Protein AF-M6JKV5-F1 (afdb_monomer_lite)

Sequence (169 aa):
MGEAFQEFGEERLRRNSRYLDRRSVISRVRIFDPKNRFVGQGFTTIEFEVWFEIMELNPGKRKVYLRPGVTDLRKSINTLSVIVEGNMKKDPYSESVFLFCNRKKDKLKMLYWDKSGFCLWQKRLEESKFPWPNTEEEVRKIPVERFHWLLNGIDFFKEHKKLKYKNVS

Secondary structure (DSSP, 8-state):
--HHHHHHHHHHHHHHGGG--SS------EEE-TT--EEEE---HHHHHHHHHHHSS-TTTPEEEE--S---TT--HHHHHHHHHHTT-S-TTSSEEEEEE-TTSSEEEEEEEETTEEEEEEEE-SS-------S-PPPEEE-HHHHHHHHTT--GGGPPP----S---

Structure (mmCIF, N/CA/C/O backbone):
data_AF-M6JKV5-F1
#
_entry.id   AF-M6JKV5-F1
#
loop_
_atom_site.group_PDB
_atom_site.id
_atom_site.type_symbol
_atom_site.label_atom_id
_atom_site.label_alt_id
_atom_site.label_comp_id
_atom_site.label_asym_id
_atom_site.label_entity_id
_atom_site.label_seq_id
_atom_site.pdbx_PDB_ins_code
_atom_site.Cartn_x
_atom_site.Cartn_y
_atom_site.Cartn_z
_atom_site.occupancy
_atom_site.B_iso_or_equiv
_atom_site.auth_seq_id
_atom_site.auth_comp_id
_atom_site.auth_asym_id
_atom_site.auth_atom_id
_atom_site.pdbx_PDB_model_num
ATOM 1 N N . MET A 1 1 ? 24.647 18.180 -16.858 1.00 33.44 1 MET A N 1
ATOM 2 C CA . MET A 1 1 ? 23.634 18.368 -15.787 1.00 33.44 1 MET A CA 1
ATOM 3 C C . MET A 1 1 ? 23.195 17.047 -15.124 1.00 33.44 1 MET A C 1
ATOM 5 O O . MET A 1 1 ? 22.387 17.099 -14.209 1.00 33.44 1 MET A O 1
ATOM 9 N N . GLY A 1 2 ? 23.723 15.882 -15.542 1.00 32.94 2 GLY A N 1
ATOM 10 C CA . GLY A 1 2 ? 23.484 14.584 -14.883 1.00 32.94 2 GLY A CA 1
ATOM 11 C C . GLY A 1 2 ? 24.545 14.190 -13.844 1.00 32.94 2 GLY A C 1
ATOM 12 O O . GLY A 1 2 ? 24.217 13.518 -12.878 1.00 32.94 2 GLY A O 1
ATOM 13 N N . GLU A 1 3 ? 25.782 14.673 -13.982 1.00 27.48 3 GLU A N 1
ATOM 14 C CA . GLU A 1 3 ? 26.909 14.274 -13.115 1.00 27.48 3 GLU A CA 1
ATOM 15 C C . GLU A 1 3 ? 26.889 14.973 -11.743 1.00 27.48 3 GLU A C 1
ATOM 17 O O . GLU A 1 3 ? 27.085 14.330 -10.716 1.00 27.48 3 GLU A O 1
ATOM 22 N N . ALA A 1 4 ? 26.483 16.249 -11.690 1.00 31.97 4 ALA A N 1
ATOM 23 C CA . ALA A 1 4 ? 26.369 17.013 -10.440 1.00 31.97 4 ALA A CA 1
ATOM 24 C C . ALA A 1 4 ? 25.282 16.488 -9.474 1.00 31.97 4 ALA A C 1
ATOM 26 O O . ALA A 1 4 ? 25.316 16.781 -8.282 1.00 31.97 4 ALA A O 1
ATOM 27 N N . PHE A 1 5 ? 24.309 15.712 -9.967 1.00 28.66 5 PHE A N 1
ATOM 28 C CA . PHE A 1 5 ? 23.277 15.078 -9.132 1.00 28.66 5 PHE A CA 1
ATOM 29 C C . PHE A 1 5 ? 23.746 13.746 -8.531 1.00 28.66 5 PHE A C 1
ATOM 31 O O . PHE A 1 5 ? 23.274 13.361 -7.463 1.00 28.66 5 PHE A O 1
ATOM 38 N N . GLN A 1 6 ? 24.682 13.065 -9.195 1.00 34.31 6 GLN A N 1
ATOM 39 C CA . GLN A 1 6 ? 25.267 11.808 -8.731 1.00 34.31 6 GLN A CA 1
ATOM 40 C C . GLN A 1 6 ? 26.339 12.067 -7.662 1.00 34.31 6 GLN A C 1
ATOM 42 O O . GLN A 1 6 ? 26.339 11.409 -6.622 1.00 34.31 6 GLN A O 1
ATOM 47 N N . GLU A 1 7 ? 27.159 13.109 -7.842 1.00 31.86 7 GLU A N 1
ATOM 48 C CA . GLU A 1 7 ? 28.126 13.555 -6.828 1.00 31.86 7 GLU A CA 1
ATOM 49 C C . GLU A 1 7 ? 27.449 14.035 -5.538 1.00 31.86 7 GLU A C 1
ATOM 51 O O . GLU A 1 7 ? 27.912 13.712 -4.446 1.00 31.86 7 GLU A O 1
ATOM 56 N N . PHE A 1 8 ? 26.300 14.716 -5.625 1.00 34.38 8 PHE A N 1
ATOM 57 C CA . PHE A 1 8 ? 25.592 15.195 -4.431 1.00 34.38 8 PHE A CA 1
ATOM 58 C C . PHE A 1 8 ? 25.025 14.054 -3.567 1.00 34.38 8 PHE A C 1
ATOM 60 O O . PHE A 1 8 ? 24.902 14.200 -2.349 1.00 34.38 8 PHE A O 1
ATOM 67 N N . GLY A 1 9 ? 24.684 12.917 -4.185 1.00 34.16 9 GLY A N 1
ATOM 68 C CA . GLY A 1 9 ? 24.244 11.704 -3.490 1.00 34.16 9 GLY A CA 1
ATOM 69 C C . GLY A 1 9 ? 25.402 10.978 -2.801 1.00 34.16 9 GLY A C 1
ATOM 70 O O . GLY A 1 9 ? 25.321 10.666 -1.612 1.00 34.16 9 GLY A O 1
ATOM 71 N N . GLU A 1 10 ? 26.519 10.785 -3.505 1.00 36.75 10 GLU A N 1
ATOM 72 C CA . GLU A 1 10 ? 27.689 10.080 -2.963 1.00 36.75 10 GLU A CA 1
ATOM 73 C C . GLU A 1 10 ? 28.463 10.887 -1.911 1.00 36.75 10 GLU A C 1
ATOM 75 O O . GLU A 1 10 ? 28.933 10.337 -0.910 1.00 36.75 10 GLU A O 1
ATOM 80 N N . GLU A 1 11 ? 28.559 12.207 -2.072 1.00 37.50 11 GLU A N 1
ATOM 81 C CA . GLU A 1 11 ? 29.234 13.080 -1.109 1.00 37.50 11 GLU A CA 1
ATOM 82 C C . GLU A 1 11 ? 28.446 13.186 0.213 1.00 37.50 11 GLU A C 1
ATOM 84 O O . GLU A 1 11 ? 29.027 13.302 1.300 1.00 37.50 11 GLU A O 1
ATOM 89 N N . ARG A 1 12 ? 27.114 13.042 0.150 1.00 40.06 12 ARG A N 1
ATOM 90 C CA . ARG A 1 12 ? 26.226 12.995 1.321 1.00 40.06 12 ARG A CA 1
ATOM 91 C C . ARG A 1 12 ? 26.298 11.648 2.046 1.00 40.06 12 ARG A C 1
ATOM 93 O O . ARG A 1 12 ? 26.301 11.637 3.279 1.00 40.06 12 ARG A O 1
ATOM 100 N N . LEU A 1 13 ? 26.470 10.544 1.314 1.00 41.66 13 LEU A N 1
ATOM 101 C CA . LEU A 1 13 ? 26.754 9.218 1.880 1.00 41.66 13 LEU A CA 1
ATOM 102 C C . LEU A 1 13 ? 28.141 9.171 2.550 1.00 41.66 13 LEU A C 1
ATOM 104 O O . LEU A 1 13 ? 28.263 8.695 3.680 1.00 41.66 13 LEU A O 1
ATOM 108 N N . ARG A 1 14 ? 29.179 9.766 1.940 1.00 42.72 14 ARG A N 1
ATOM 109 C CA . ARG A 1 14 ? 30.520 9.881 2.556 1.00 42.72 14 ARG A CA 1
ATOM 110 C C . ARG A 1 14 ? 30.549 10.782 3.793 1.00 42.72 14 ARG A C 1
ATOM 112 O O . ARG A 1 14 ? 31.261 10.472 4.749 1.00 42.72 14 ARG A O 1
ATOM 119 N N . ARG A 1 15 ? 29.784 11.883 3.820 1.00 41.66 15 ARG A N 1
ATOM 120 C CA . ARG A 1 15 ? 29.667 12.734 5.024 1.00 41.66 15 ARG A CA 1
ATOM 121 C C . ARG A 1 15 ? 28.910 12.045 6.159 1.00 41.66 15 ARG A C 1
ATOM 123 O O . ARG A 1 15 ? 29.329 12.177 7.306 1.00 41.66 15 ARG A O 1
ATOM 130 N N . ASN A 1 16 ? 27.869 11.271 5.855 1.00 38.78 16 ASN A N 1
ATOM 131 C CA . ASN A 1 16 ? 27.086 10.556 6.868 1.00 38.78 16 ASN A CA 1
ATOM 132 C C . ASN A 1 16 ? 27.730 9.248 7.351 1.00 38.78 16 ASN A C 1
ATOM 134 O O . ASN A 1 16 ? 27.464 8.835 8.477 1.00 38.78 16 ASN A O 1
ATOM 138 N N . SER A 1 17 ? 28.647 8.645 6.588 1.00 38.78 17 SER A N 1
ATOM 139 C CA . SER A 1 17 ? 29.419 7.479 7.049 1.00 38.78 17 SER A CA 1
ATOM 140 C C . SER A 1 17 ? 30.274 7.769 8.293 1.00 38.78 17 SER A C 1
ATOM 142 O O . SER A 1 17 ? 30.611 6.836 9.017 1.00 38.78 17 SER A O 1
ATOM 144 N N . ARG A 1 18 ? 30.610 9.039 8.571 1.00 36.84 18 ARG A N 1
ATOM 145 C CA . ARG A 1 18 ? 31.324 9.456 9.794 1.00 36.84 18 ARG A CA 1
ATOM 146 C C . ARG A 1 18 ? 30.426 9.635 11.026 1.00 36.84 18 ARG A C 1
ATOM 148 O O . ARG A 1 18 ? 30.954 9.861 12.107 1.00 36.84 18 ARG A O 1
ATOM 155 N N . TYR A 1 19 ? 29.105 9.506 10.885 1.00 38.97 19 TYR A N 1
ATOM 156 C CA . TYR A 1 19 ? 28.140 9.566 11.995 1.00 38.97 19 TYR A CA 1
ATOM 157 C C . TYR A 1 19 ? 27.660 8.186 12.465 1.00 38.97 19 TYR A C 1
ATOM 159 O O . TYR A 1 19 ? 26.852 8.091 13.385 1.00 38.97 19 TYR A O 1
ATOM 167 N N . LEU A 1 20 ? 28.175 7.112 11.865 1.00 41.69 20 LEU A N 1
ATOM 168 C CA . LEU A 1 20 ? 27.944 5.737 12.298 1.00 41.69 20 LEU A CA 1
ATOM 169 C C . LEU A 1 20 ? 29.051 5.305 13.272 1.00 41.69 20 LEU A C 1
ATOM 171 O O . LEU A 1 20 ? 29.772 4.343 13.015 1.00 41.69 20 LEU A O 1
ATOM 175 N N . ASP A 1 21 ? 29.210 6.030 14.383 1.00 36.81 21 ASP A N 1
ATOM 176 C CA . ASP A 1 21 ? 30.009 5.526 15.502 1.00 36.81 21 ASP A CA 1
ATOM 177 C C . ASP A 1 21 ? 29.174 4.534 16.327 1.00 36.81 21 ASP A C 1
ATOM 179 O O . ASP A 1 21 ? 28.035 4.791 16.729 1.00 36.81 21 ASP A O 1
ATOM 183 N N . ARG A 1 22 ? 29.753 3.354 16.549 1.00 41.75 22 ARG A N 1
ATOM 184 C CA . ARG A 1 22 ? 29.168 2.217 17.257 1.00 41.75 22 ARG A CA 1
ATOM 185 C C . ARG A 1 22 ? 29.310 2.414 18.765 1.00 41.75 22 ARG A C 1
ATOM 187 O O . ARG A 1 22 ? 30.001 1.631 19.403 1.00 41.75 22 ARG A O 1
ATOM 194 N N . ARG A 1 23 ? 28.671 3.428 19.348 1.00 33.91 23 ARG A N 1
ATOM 195 C CA . ARG A 1 23 ? 28.375 3.531 20.794 1.00 33.91 23 ARG A CA 1
ATOM 196 C C . ARG A 1 23 ? 27.608 4.826 21.050 1.00 33.91 23 ARG A C 1
ATOM 198 O O . ARG A 1 23 ? 28.118 5.900 20.787 1.00 33.91 23 ARG A O 1
ATOM 205 N N . SER A 1 24 ? 26.405 4.690 21.612 1.00 33.06 24 SER A N 1
ATOM 206 C CA . SER A 1 24 ? 25.661 5.717 22.362 1.00 33.06 24 SER A CA 1
ATOM 207 C C . SER A 1 24 ? 25.504 7.111 21.731 1.00 33.06 24 SER A C 1
ATOM 209 O O . SER A 1 24 ? 26.424 7.913 21.722 1.00 33.06 24 SER A O 1
ATOM 211 N N . VAL A 1 25 ? 24.273 7.441 21.341 1.00 30.94 25 VAL A N 1
ATOM 212 C CA . VAL A 1 25 ? 23.444 8.548 21.866 1.00 30.94 25 VAL A CA 1
ATOM 213 C C . VAL A 1 25 ? 22.392 8.841 20.798 1.00 30.94 25 VAL A C 1
ATOM 215 O O . VAL A 1 25 ? 22.708 9.178 19.660 1.00 30.94 25 VAL A O 1
ATOM 218 N N . ILE A 1 26 ? 21.122 8.697 21.182 1.00 38.50 26 ILE A N 1
ATOM 219 C CA . ILE A 1 26 ? 19.952 9.094 20.396 1.00 38.50 26 ILE A CA 1
ATOM 220 C C . ILE A 1 26 ? 20.041 10.610 20.200 1.00 38.50 26 ILE A C 1
ATOM 222 O O . ILE A 1 26 ? 19.563 11.397 21.016 1.00 38.50 26 ILE A O 1
ATOM 226 N N . SER A 1 27 ? 20.727 11.034 19.145 1.00 34.91 27 SER A N 1
ATOM 227 C CA . SER A 1 27 ? 20.740 12.424 18.733 1.00 34.91 27 SER A CA 1
ATOM 228 C C . SER A 1 27 ? 19.479 12.673 17.916 1.00 34.91 27 SER A C 1
ATOM 230 O O . SER A 1 27 ? 19.098 11.930 17.014 1.00 34.91 27 SER A O 1
ATOM 232 N N . ARG A 1 28 ? 18.765 13.713 18.329 1.00 41.59 28 ARG A N 1
ATOM 233 C CA . ARG A 1 28 ? 17.460 14.135 17.835 1.00 41.59 28 ARG A CA 1
ATOM 234 C C . ARG A 1 28 ? 17.617 14.722 16.428 1.00 41.59 28 ARG A C 1
ATOM 236 O O . ARG A 1 28 ? 17.588 15.939 16.256 1.00 41.59 28 ARG A O 1
ATOM 243 N N . VAL A 1 29 ? 17.851 13.870 15.429 1.00 44.59 29 VAL A N 1
ATOM 244 C CA . VAL A 1 29 ? 18.012 14.300 14.035 1.00 44.59 29 VAL A CA 1
ATOM 245 C C . VAL A 1 29 ? 16.686 14.887 13.562 1.00 44.59 29 VAL A C 1
ATOM 247 O O . VAL A 1 29 ? 15.658 14.209 13.526 1.00 44.59 29 VAL A O 1
ATOM 250 N N . ARG A 1 30 ? 16.703 16.184 13.246 1.00 44.72 30 ARG A N 1
ATOM 251 C CA . ARG A 1 30 ? 15.607 16.849 12.543 1.00 44.72 30 ARG A CA 1
ATOM 252 C C . ARG A 1 30 ? 15.750 16.511 11.073 1.00 44.72 30 ARG A C 1
ATOM 254 O O . ARG A 1 30 ? 16.756 16.863 10.462 1.00 44.72 30 ARG A O 1
ATOM 261 N N . ILE A 1 31 ? 14.760 15.829 10.524 1.00 48.75 31 ILE A N 1
ATOM 262 C CA . ILE A 1 31 ? 14.756 15.489 9.109 1.00 48.75 31 ILE A CA 1
ATOM 263 C C . ILE A 1 31 ? 14.052 16.615 8.362 1.00 48.75 31 ILE A C 1
ATOM 265 O O . ILE A 1 31 ? 13.000 17.100 8.791 1.00 48.75 31 ILE A O 1
ATOM 269 N N . PHE A 1 32 ? 14.655 17.030 7.255 1.00 48.84 32 PHE A N 1
ATOM 270 C CA . PHE A 1 32 ? 14.131 18.039 6.348 1.00 48.84 32 PHE A CA 1
ATOM 271 C C . PHE A 1 32 ? 14.024 17.445 4.941 1.00 48.84 32 PHE A C 1
ATOM 273 O O . PHE A 1 32 ? 14.894 16.675 4.532 1.00 48.84 32 PHE A O 1
ATOM 280 N N . ASP A 1 33 ? 12.959 17.781 4.213 1.00 49.09 33 ASP A N 1
ATOM 281 C CA . ASP A 1 33 ? 12.797 17.386 2.811 1.00 49.09 33 ASP A CA 1
ATOM 282 C C . ASP A 1 33 ? 13.791 18.145 1.892 1.00 49.09 33 ASP A C 1
ATOM 284 O O . ASP A 1 33 ? 14.452 19.091 2.334 1.00 49.09 33 ASP A O 1
ATOM 288 N N . PRO A 1 34 ? 13.906 17.794 0.595 1.00 40.16 34 PRO A N 1
ATOM 289 C CA . PRO A 1 34 ? 14.786 18.499 -0.349 1.00 40.16 34 PRO A CA 1
ATOM 290 C C . PRO A 1 34 ? 14.449 19.986 -0.564 1.00 40.16 34 PRO A C 1
ATOM 292 O O . PRO A 1 34 ? 15.248 20.721 -1.137 1.00 40.16 34 PRO A O 1
ATOM 295 N N . LYS A 1 35 ? 13.270 20.438 -0.113 1.00 49.75 35 LYS A N 1
ATOM 296 C CA . LYS A 1 35 ? 12.830 21.843 -0.096 1.00 49.75 35 LYS A CA 1
ATOM 297 C C . LYS A 1 35 ? 13.014 22.485 1.289 1.00 49.75 35 LYS A C 1
ATOM 299 O O . LYS A 1 35 ? 12.476 23.560 1.542 1.00 49.75 35 LYS A O 1
ATOM 304 N N . ASN A 1 36 ? 13.772 21.836 2.171 1.00 43.53 36 ASN A N 1
ATOM 305 C CA . ASN A 1 36 ? 14.089 22.251 3.531 1.00 43.53 36 ASN A CA 1
ATOM 306 C C . ASN A 1 36 ? 12.872 22.393 4.470 1.00 43.53 36 ASN A C 1
ATOM 308 O O . ASN A 1 36 ? 12.888 23.193 5.406 1.00 43.53 36 ASN A O 1
ATOM 312 N N . ARG A 1 37 ? 11.800 21.620 4.248 1.00 45.53 37 ARG A N 1
ATOM 313 C CA . ARG A 1 37 ? 10.647 21.557 5.163 1.00 45.53 37 ARG A CA 1
ATOM 314 C C . ARG A 1 37 ? 10.853 20.469 6.203 1.00 45.53 37 ARG A C 1
ATOM 316 O O . ARG A 1 37 ? 11.232 19.354 5.861 1.00 45.53 37 ARG A O 1
ATOM 323 N N . PHE A 1 38 ? 10.575 20.783 7.465 1.00 45.62 38 PHE A N 1
ATOM 324 C CA . PHE A 1 38 ? 10.673 19.825 8.565 1.00 45.62 38 PHE A CA 1
ATOM 325 C C . PHE A 1 38 ? 9.701 18.653 8.354 1.00 45.62 38 PHE A C 1
ATOM 327 O O . PHE A 1 38 ? 8.498 18.867 8.212 1.00 45.62 38 PHE A O 1
ATOM 334 N N . VAL A 1 39 ? 10.223 17.425 8.338 1.00 51.19 39 VAL A N 1
ATOM 335 C CA . VAL A 1 39 ? 9.451 16.188 8.112 1.00 51.19 39 VAL A CA 1
ATOM 336 C C . VAL A 1 39 ? 9.388 15.272 9.341 1.00 51.19 39 VAL A C 1
ATOM 338 O O . VAL A 1 39 ? 8.562 14.365 9.363 1.00 51.19 39 VAL A O 1
ATOM 341 N N . GLY A 1 40 ? 10.165 15.534 10.400 1.00 48.66 40 GLY A N 1
ATOM 342 C CA . GLY A 1 40 ? 10.008 14.859 11.696 1.00 48.66 40 GLY A CA 1
ATOM 343 C C . GLY A 1 40 ? 11.284 14.770 12.543 1.00 48.66 40 GLY A C 1
ATOM 344 O O . GLY A 1 40 ? 12.355 15.232 12.145 1.00 48.66 40 GLY A O 1
ATOM 345 N N . GLN A 1 41 ? 11.156 14.171 13.732 1.00 43.03 41 GLN A N 1
ATOM 346 C CA . GLN A 1 41 ? 12.253 13.804 14.642 1.00 43.03 41 GLN A CA 1
ATOM 347 C C . GLN A 1 41 ? 12.066 12.356 15.119 1.00 43.03 41 GLN A C 1
ATOM 349 O O . GLN A 1 41 ? 10.940 11.970 15.419 1.00 43.03 41 GLN A O 1
ATOM 354 N N . GLY A 1 42 ? 13.166 11.605 15.266 1.00 46.19 42 GLY A N 1
ATOM 355 C CA . GLY A 1 42 ? 13.188 10.333 16.011 1.00 46.19 42 GLY A CA 1
ATOM 356 C C . GLY A 1 42 ? 13.238 9.032 15.198 1.00 46.19 42 GLY A C 1
ATOM 357 O O . GLY A 1 42 ? 13.003 7.978 15.775 1.00 46.19 42 GLY A O 1
ATOM 358 N N . PHE A 1 43 ? 13.548 9.073 13.902 1.00 50.06 43 PHE A N 1
ATOM 359 C CA . PHE A 1 43 ? 13.641 7.860 13.082 1.00 50.06 43 PHE A CA 1
ATOM 360 C C . PHE A 1 43 ? 14.910 7.063 13.399 1.00 50.06 43 PHE A C 1
ATOM 362 O O . PHE A 1 43 ? 16.006 7.624 13.475 1.00 50.06 43 PHE A O 1
ATOM 369 N N . THR A 1 44 ? 14.767 5.750 13.574 1.00 46.88 44 THR A N 1
ATOM 370 C CA . THR A 1 44 ? 15.921 4.837 13.663 1.00 46.88 44 THR A CA 1
ATOM 371 C C . THR A 1 44 ? 16.653 4.763 12.316 1.00 46.88 44 THR A C 1
ATOM 373 O O . THR A 1 44 ? 16.060 5.052 11.282 1.00 46.88 44 THR A O 1
ATOM 376 N N . THR A 1 45 ? 17.925 4.350 12.276 1.00 45.06 45 THR A N 1
ATOM 377 C CA . THR A 1 45 ? 18.699 4.265 11.015 1.00 45.06 45 THR A CA 1
ATOM 378 C C . THR A 1 45 ? 18.028 3.373 9.961 1.00 45.06 45 THR A C 1
ATOM 380 O O . THR A 1 45 ? 18.051 3.708 8.787 1.00 45.06 45 THR A O 1
ATOM 383 N N . ILE A 1 46 ? 17.360 2.284 10.361 1.00 49.19 46 ILE A N 1
ATOM 384 C CA . ILE A 1 46 ? 16.630 1.394 9.436 1.00 49.19 46 ILE A CA 1
ATOM 385 C C . ILE A 1 46 ? 15.353 2.064 8.927 1.00 49.19 46 ILE A C 1
ATOM 387 O O . ILE A 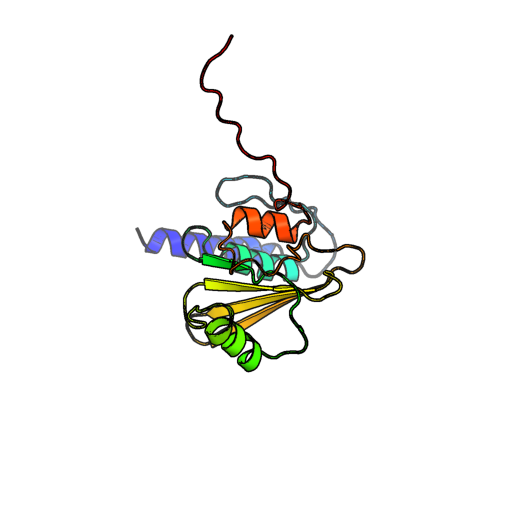1 46 ? 15.043 1.992 7.741 1.00 49.19 46 ILE A O 1
ATOM 391 N N . GLU A 1 47 ? 14.619 2.742 9.813 1.00 52.88 47 GLU A N 1
ATOM 392 C CA . GLU A 1 47 ? 13.485 3.550 9.381 1.00 52.88 47 GLU A CA 1
ATOM 393 C C . GLU A 1 47 ? 13.927 4.673 8.463 1.00 52.88 47 GLU A C 1
ATOM 395 O O . GLU A 1 47 ? 13.163 4.976 7.566 1.00 52.88 47 GLU A O 1
ATOM 400 N N . PHE A 1 48 ? 15.117 5.249 8.668 1.00 53.50 48 PHE A N 1
ATOM 401 C CA . PHE A 1 48 ? 15.696 6.306 7.850 1.00 53.50 48 PHE A CA 1
ATOM 402 C C . PHE A 1 48 ? 16.129 5.803 6.476 1.00 53.50 48 PHE A C 1
ATOM 404 O O . PHE A 1 48 ? 15.794 6.466 5.516 1.00 53.50 48 PHE A O 1
ATOM 411 N N . GLU A 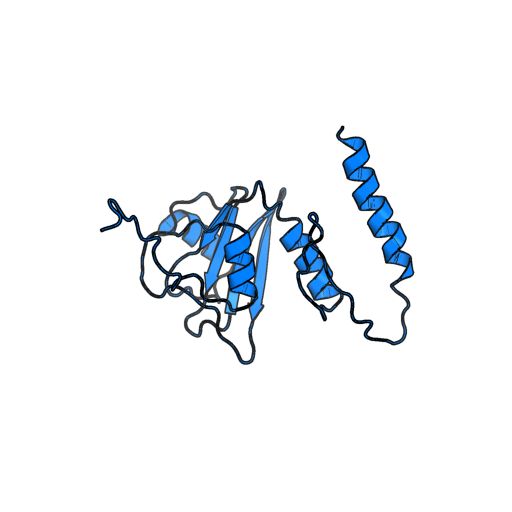1 49 ? 16.795 4.653 6.350 1.00 53.84 49 GLU A N 1
ATOM 412 C CA . GLU A 1 49 ? 17.143 4.053 5.046 1.00 53.84 49 GLU A CA 1
ATOM 413 C C . GLU A 1 49 ? 15.882 3.721 4.241 1.00 53.84 49 GLU A C 1
ATOM 415 O O . GLU A 1 49 ? 15.750 4.099 3.084 1.00 53.84 49 GLU A O 1
ATOM 420 N N . VAL A 1 50 ? 14.885 3.122 4.893 1.00 57.56 50 VAL A N 1
ATOM 421 C CA . VAL A 1 50 ? 13.582 2.836 4.282 1.00 57.56 50 VAL A CA 1
ATOM 422 C C . VAL A 1 50 ? 12.800 4.122 4.004 1.00 57.56 50 VAL A C 1
ATOM 424 O O . VAL A 1 50 ? 12.124 4.221 2.987 1.00 57.56 50 VAL A O 1
ATOM 427 N N . TRP A 1 51 ? 12.880 5.131 4.876 1.00 62.25 51 TRP A N 1
ATOM 428 C CA . TRP A 1 51 ? 12.298 6.454 4.635 1.00 62.25 51 TRP A CA 1
ATOM 429 C C . TRP A 1 51 ? 12.996 7.172 3.500 1.00 62.25 51 TRP A C 1
ATOM 431 O O . TRP A 1 51 ? 12.333 7.888 2.767 1.00 62.25 51 TRP A O 1
ATOM 441 N N . PHE A 1 52 ? 14.307 7.027 3.377 1.00 59.34 52 PHE A N 1
ATOM 442 C CA . PHE A 1 52 ? 15.116 7.645 2.349 1.00 59.34 52 PHE A CA 1
ATOM 443 C C . PHE A 1 52 ? 14.831 6.964 1.019 1.00 59.34 52 PHE A C 1
ATOM 445 O O . PHE A 1 52 ? 14.552 7.673 0.072 1.00 59.34 52 PHE A O 1
ATOM 452 N N . GLU A 1 53 ? 14.705 5.636 0.975 1.00 59.66 53 GLU A N 1
ATOM 453 C CA . GLU A 1 53 ? 14.228 4.887 -0.193 1.00 59.66 53 GLU A CA 1
ATOM 454 C C . GLU A 1 53 ? 12.777 5.267 -0.556 1.00 59.66 53 GLU A C 1
ATOM 456 O O . GLU A 1 53 ? 12.460 5.505 -1.719 1.00 59.66 53 GLU A O 1
ATOM 461 N N . ILE A 1 54 ? 11.890 5.427 0.438 1.00 62.16 54 ILE A N 1
ATOM 462 C CA . ILE A 1 54 ? 10.506 5.897 0.248 1.00 62.16 54 ILE A CA 1
ATOM 463 C C . ILE A 1 54 ? 10.448 7.383 -0.164 1.00 62.16 54 ILE A C 1
ATOM 465 O O . ILE A 1 54 ? 9.552 7.768 -0.909 1.00 62.16 54 ILE A O 1
ATOM 469 N N . MET A 1 55 ? 11.387 8.228 0.268 1.00 56.62 55 MET A N 1
ATOM 470 C CA . MET A 1 55 ? 11.542 9.621 -0.182 1.00 56.62 55 MET A CA 1
ATOM 471 C C . MET A 1 55 ? 12.201 9.691 -1.569 1.00 56.62 55 MET A C 1
ATOM 473 O O . MET A 1 55 ? 11.900 10.596 -2.347 1.00 56.62 55 MET A O 1
ATOM 477 N N . GLU A 1 56 ? 13.069 8.730 -1.889 1.00 58.00 56 GLU A N 1
ATOM 478 C CA . GLU A 1 56 ? 13.680 8.487 -3.197 1.00 58.00 56 GLU A CA 1
ATOM 479 C C . GLU A 1 56 ? 12.723 7.784 -4.166 1.00 58.00 56 GLU A C 1
ATOM 481 O O . GLU A 1 56 ? 13.007 7.737 -5.369 1.00 58.00 56 GLU A O 1
ATOM 486 N N . LEU A 1 57 ? 11.531 7.354 -3.714 1.00 58.38 57 LEU A N 1
ATOM 487 C CA . LEU A 1 57 ? 10.360 7.212 -4.582 1.00 58.38 57 LEU A CA 1
ATOM 488 C C . LEU A 1 57 ? 10.032 8.609 -5.111 1.00 58.38 57 LEU A C 1
ATOM 490 O O . LEU A 1 57 ? 9.175 9.314 -4.590 1.00 58.38 57 LEU A O 1
ATOM 494 N N . ASN A 1 58 ? 10.778 9.006 -6.138 1.00 55.75 58 ASN A N 1
ATOM 495 C CA . ASN A 1 58 ? 10.852 10.336 -6.708 1.00 55.75 58 ASN A CA 1
ATOM 496 C C . ASN A 1 58 ? 9.456 10.992 -6.724 1.00 55.75 58 ASN A C 1
ATOM 498 O O . ASN A 1 58 ? 8.625 10.601 -7.558 1.00 55.75 58 ASN A O 1
ATOM 502 N N . PRO A 1 59 ? 9.172 11.950 -5.813 1.00 50.88 59 PRO A N 1
ATOM 503 C CA . PRO A 1 59 ? 7.813 12.429 -5.555 1.00 50.88 59 PRO A CA 1
ATOM 504 C C . PRO A 1 59 ? 7.133 13.041 -6.784 1.00 50.88 59 PRO A C 1
ATOM 506 O O . PRO A 1 59 ? 5.911 13.158 -6.834 1.00 50.88 59 PRO A O 1
ATOM 509 N N . GLY A 1 60 ? 7.927 13.426 -7.790 1.00 53.81 60 GLY A N 1
ATOM 510 C CA . GLY A 1 60 ? 7.449 13.958 -9.062 1.00 53.81 60 GLY A CA 1
ATOM 511 C C . GLY A 1 60 ? 7.163 12.917 -10.150 1.00 53.81 60 GLY A C 1
ATOM 512 O O . GLY A 1 60 ? 6.556 13.281 -11.154 1.00 53.81 60 GLY A O 1
ATOM 513 N N . LYS A 1 61 ? 7.582 11.650 -9.997 1.00 66.75 61 LYS A N 1
ATOM 514 C CA . LYS A 1 61 ? 7.472 10.628 -11.061 1.00 66.75 61 LYS A CA 1
ATOM 515 C C . LYS A 1 61 ? 6.547 9.463 -10.723 1.00 66.75 61 LYS A C 1
ATOM 517 O O . LYS A 1 61 ? 5.728 9.090 -11.565 1.00 66.75 61 LYS A O 1
ATOM 522 N N . ARG A 1 62 ? 6.640 8.889 -9.518 1.00 78.19 62 ARG A N 1
ATOM 523 C CA . ARG A 1 62 ? 5.894 7.661 -9.201 1.00 78.19 62 ARG A CA 1
ATOM 524 C C . ARG A 1 62 ? 4.447 7.965 -8.824 1.00 78.19 62 ARG A C 1
ATOM 526 O O . ARG A 1 62 ? 4.156 8.837 -8.008 1.00 78.19 62 ARG A O 1
ATOM 533 N N . LYS A 1 63 ? 3.509 7.234 -9.428 1.00 89.81 63 LYS A N 1
ATOM 534 C CA . LYS A 1 63 ? 2.075 7.370 -9.130 1.00 89.81 63 LYS A CA 1
ATOM 535 C C . LYS A 1 63 ? 1.733 6.480 -7.941 1.00 89.81 63 LYS A C 1
ATOM 537 O O . LYS A 1 63 ? 2.032 5.293 -7.964 1.00 89.81 63 LYS A O 1
ATOM 542 N N . VAL A 1 64 ? 1.069 7.031 -6.930 1.00 92.12 64 VAL A N 1
ATOM 543 C CA . VAL A 1 64 ? 0.605 6.247 -5.781 1.00 92.12 64 VAL A CA 1
ATOM 544 C C . VAL A 1 64 ? -0.872 5.930 -5.960 1.00 92.12 64 VAL A C 1
ATOM 546 O O . VAL A 1 64 ? -1.701 6.830 -6.108 1.00 92.12 64 VAL A O 1
ATOM 549 N N . TYR A 1 65 ? -1.200 4.645 -5.953 1.00 94.69 65 TYR A N 1
ATOM 550 C CA . TYR A 1 65 ? -2.556 4.133 -6.060 1.00 94.69 65 TYR A CA 1
ATOM 551 C C . TYR A 1 65 ? -2.942 3.428 -4.774 1.00 94.69 65 TYR A C 1
ATOM 553 O O . TYR A 1 65 ? -2.256 2.530 -4.297 1.00 94.69 65 TYR A O 1
ATOM 561 N N . LEU A 1 66 ? -4.083 3.818 -4.234 1.00 94.38 66 LEU A N 1
ATOM 562 C CA . LEU A 1 66 ? -4.664 3.219 -3.052 1.00 94.38 66 LEU A CA 1
ATOM 563 C C . LEU A 1 66 ? -5.841 2.342 -3.464 1.00 94.38 66 LEU A C 1
ATOM 565 O O . LEU A 1 66 ? -6.728 2.815 -4.178 1.00 94.38 66 LEU A O 1
ATOM 569 N N . ARG A 1 67 ? -5.859 1.085 -3.003 1.00 94.62 67 ARG A N 1
ATOM 570 C CA . ARG A 1 67 ? -7.025 0.198 -3.118 1.00 94.62 67 ARG A CA 1
ATOM 571 C C . ARG A 1 67 ? -7.976 0.443 -1.937 1.00 94.62 67 ARG A C 1
ATOM 573 O O . ARG A 1 67 ? -7.618 0.073 -0.816 1.00 94.62 67 ARG A O 1
ATOM 580 N N . PRO A 1 68 ? -9.165 1.038 -2.140 1.00 91.50 68 PRO A N 1
ATOM 581 C CA . PRO A 1 68 ? -10.122 1.241 -1.057 1.00 91.50 68 PRO A CA 1
ATOM 582 C C . PRO A 1 68 ? -10.635 -0.085 -0.488 1.00 91.50 68 PRO A C 1
ATOM 584 O O . PRO A 1 68 ? -10.499 -1.149 -1.097 1.00 91.50 68 PRO A O 1
ATOM 587 N N . GLY A 1 69 ? -11.203 -0.026 0.712 1.00 91.56 69 GLY A N 1
ATOM 588 C CA . GLY A 1 69 ? -11.716 -1.200 1.404 1.00 91.56 69 GLY A CA 1
ATOM 589 C C . GLY A 1 69 ? -10.617 -2.104 1.966 1.00 91.56 69 GLY A C 1
ATOM 590 O O . GLY A 1 69 ? -9.497 -1.681 2.261 1.00 91.56 69 GLY A O 1
ATOM 591 N N . VAL A 1 70 ? -10.970 -3.372 2.175 1.00 93.31 70 VAL A N 1
ATOM 592 C CA . VAL A 1 70 ? -10.146 -4.336 2.912 1.00 93.31 70 VAL A CA 1
ATOM 593 C C . VAL A 1 70 ? -9.366 -5.229 1.958 1.00 93.31 70 VAL A C 1
ATOM 595 O O . VAL A 1 70 ? -9.927 -5.807 1.028 1.00 93.31 70 VAL A O 1
ATOM 598 N N . THR A 1 71 ? -8.075 -5.408 2.231 1.00 95.12 71 THR A N 1
ATOM 599 C CA . THR A 1 71 ? -7.225 -6.398 1.561 1.00 95.12 71 THR A CA 1
ATOM 600 C C . THR A 1 71 ? -6.699 -7.404 2.581 1.00 95.12 71 THR A C 1
ATOM 602 O O . THR A 1 71 ? -6.214 -7.034 3.649 1.00 95.12 71 THR A O 1
ATOM 605 N N . ASP A 1 72 ? -6.773 -8.697 2.264 1.00 95.69 72 ASP A N 1
ATOM 606 C CA . ASP A 1 72 ? -6.084 -9.715 3.060 1.00 95.69 72 ASP A CA 1
ATOM 607 C C . ASP A 1 72 ? -4.574 -9.615 2.820 1.00 95.69 72 ASP A C 1
ATOM 609 O O . ASP A 1 72 ? -4.065 -10.041 1.783 1.00 95.69 72 ASP A O 1
ATOM 613 N N . LEU A 1 73 ? -3.865 -9.044 3.793 1.00 96.31 73 LEU A N 1
ATOM 614 C CA . LEU A 1 73 ? -2.425 -8.815 3.714 1.00 96.31 73 LEU A CA 1
ATOM 615 C C . LEU A 1 73 ? -1.586 -10.074 3.980 1.00 96.31 73 LEU A C 1
ATOM 617 O O . LEU A 1 73 ? -0.363 -9.974 3.987 1.00 96.31 73 LEU A O 1
ATOM 621 N N . ARG A 1 74 ? -2.185 -11.260 4.160 1.00 95.00 74 ARG A N 1
ATOM 622 C CA . ARG A 1 74 ? -1.438 -12.536 4.145 1.00 95.00 74 ARG A CA 1
ATOM 623 C C . ARG A 1 74 ? -0.973 -12.926 2.740 1.00 95.00 74 ARG A C 1
ATOM 625 O O . ARG A 1 74 ? -0.080 -13.751 2.598 1.00 95.00 74 ARG A O 1
ATOM 632 N N . LYS A 1 75 ? -1.565 -12.315 1.712 1.00 95.31 75 LYS A N 1
ATOM 633 C CA . LYS A 1 75 ? -1.209 -12.504 0.305 1.00 95.31 75 LYS A CA 1
ATOM 634 C C . LYS A 1 75 ? 0.246 -12.092 0.030 1.00 95.31 75 LYS A C 1
ATOM 636 O O . LYS A 1 75 ? 0.719 -11.071 0.548 1.00 95.31 75 LYS A O 1
ATOM 641 N N . SER A 1 76 ? 0.934 -12.90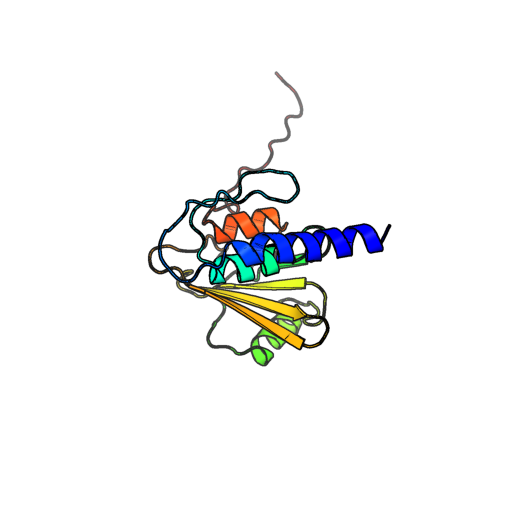5 -0.772 1.00 96.06 76 SER A N 1
ATOM 642 C CA . SER A 1 76 ? 2.299 -12.659 -1.251 1.00 96.06 76 SER A CA 1
ATOM 643 C C . SER A 1 76 ? 2.303 -11.718 -2.461 1.00 96.06 76 SER A C 1
ATOM 645 O O . SER A 1 76 ? 1.243 -11.319 -2.948 1.00 96.06 76 SER A O 1
ATOM 647 N N . ILE A 1 77 ? 3.500 -11.373 -2.947 1.00 96.44 77 ILE A N 1
ATOM 648 C CA . ILE A 1 77 ? 3.716 -10.501 -4.112 1.00 96.44 77 ILE A CA 1
ATOM 649 C C . ILE A 1 77 ? 2.853 -10.928 -5.304 1.00 96.44 77 ILE A C 1
ATOM 651 O O . ILE A 1 77 ? 2.071 -10.117 -5.784 1.00 96.44 77 ILE A O 1
ATOM 655 N N . ASN A 1 78 ? 2.915 -12.199 -5.712 1.00 97.19 78 ASN A N 1
ATOM 656 C CA . ASN A 1 78 ? 2.197 -12.693 -6.894 1.00 97.19 78 ASN A CA 1
ATOM 657 C C . ASN A 1 78 ? 0.677 -12.534 -6.772 1.00 97.19 78 ASN A C 1
ATOM 659 O O . ASN A 1 78 ? -0.010 -12.197 -7.727 1.00 97.19 78 ASN A O 1
ATOM 663 N N . THR A 1 79 ? 0.115 -12.765 -5.586 1.00 97.69 79 THR A N 1
ATOM 664 C CA . THR A 1 79 ? -1.332 -12.604 -5.405 1.00 97.69 79 THR A CA 1
ATOM 665 C C . THR A 1 79 ? -1.725 -11.128 -5.334 1.00 97.69 79 THR A C 1
ATOM 667 O O . THR A 1 79 ? -2.805 -10.754 -5.783 1.00 97.69 79 THR A O 1
ATOM 670 N N . LEU A 1 80 ? -0.871 -10.276 -4.759 1.00 97.62 80 LEU A N 1
ATOM 671 C CA . LEU A 1 80 ? -1.104 -8.834 -4.733 1.00 97.62 80 LEU A CA 1
ATOM 672 C C . LEU A 1 80 ? -0.980 -8.218 -6.135 1.00 97.62 80 LEU A C 1
ATOM 674 O O . LEU A 1 80 ? -1.805 -7.374 -6.468 1.00 97.62 80 LEU A O 1
ATOM 678 N N . SER A 1 81 ? -0.041 -8.662 -6.976 1.00 97.19 81 SER A N 1
ATOM 679 C CA . SER A 1 81 ? 0.070 -8.198 -8.367 1.00 97.19 81 SER A CA 1
ATOM 680 C C . SER A 1 81 ? -1.152 -8.595 -9.201 1.00 97.19 81 SER A C 1
ATOM 682 O O . SER A 1 81 ? -1.683 -7.757 -9.925 1.00 97.19 81 SER A O 1
ATOM 684 N N . VAL A 1 82 ? -1.698 -9.802 -9.002 1.00 97.62 82 VAL A N 1
ATOM 685 C CA . VAL A 1 82 ? -2.979 -10.213 -9.613 1.00 97.62 82 VAL A CA 1
ATOM 686 C C . VAL A 1 82 ? -4.136 -9.303 -9.179 1.00 97.62 82 VAL A C 1
ATOM 688 O O . VAL A 1 82 ? -5.012 -8.990 -9.982 1.00 97.62 82 VAL A O 1
ATOM 691 N N . ILE A 1 83 ? -4.152 -8.819 -7.931 1.00 96.31 83 ILE A N 1
ATOM 692 C CA . ILE A 1 83 ? -5.154 -7.833 -7.482 1.00 96.31 83 ILE A CA 1
ATOM 693 C C . ILE A 1 83 ? -4.962 -6.488 -8.197 1.00 96.31 83 ILE A C 1
ATOM 695 O O . ILE A 1 83 ? -5.953 -5.846 -8.556 1.00 96.31 83 ILE A O 1
ATOM 699 N N . VAL A 1 84 ? -3.716 -6.053 -8.407 1.00 96.88 84 VAL A N 1
ATOM 700 C CA . VAL A 1 84 ? -3.414 -4.816 -9.145 1.00 96.88 84 VAL A CA 1
ATOM 701 C C . VAL A 1 84 ? -3.945 -4.897 -10.580 1.00 96.88 84 VAL A C 1
ATOM 703 O O . VAL A 1 84 ? -4.666 -4.007 -11.035 1.00 96.88 84 VAL A O 1
ATOM 706 N N . GLU A 1 85 ? -3.671 -5.992 -11.275 1.00 96.50 85 GLU A N 1
ATOM 707 C CA . GLU A 1 85 ? -4.134 -6.183 -12.648 1.00 96.50 85 GLU A CA 1
ATOM 708 C C . GLU A 1 85 ? -5.656 -6.384 -12.716 1.00 96.50 85 GLU A C 1
ATOM 710 O O . GLU A 1 85 ? -6.373 -5.672 -13.423 1.00 96.50 85 GLU A O 1
ATOM 715 N N . GLY A 1 86 ? -6.179 -7.312 -11.917 1.00 93.94 86 GLY A N 1
ATOM 716 C CA . GLY A 1 86 ? -7.566 -7.754 -11.986 1.00 93.94 86 GLY A CA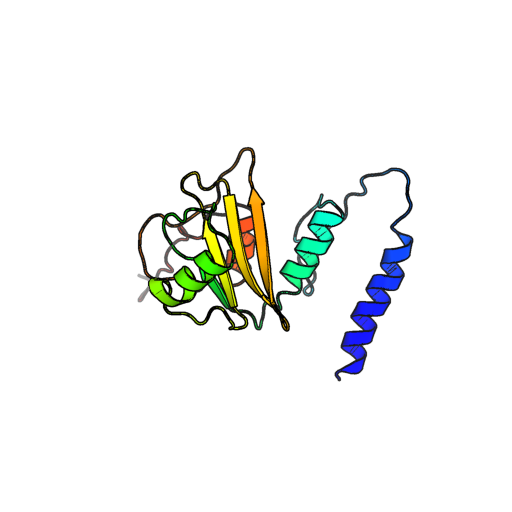 1
ATOM 717 C C . GLY A 1 86 ? -8.561 -6.765 -11.388 1.00 93.94 86 GLY A C 1
ATOM 718 O O . GLY A 1 86 ? -9.527 -6.390 -12.058 1.00 93.94 86 GLY A O 1
ATOM 719 N N . ASN A 1 87 ? -8.353 -6.345 -10.136 1.00 92.38 87 ASN A N 1
ATOM 720 C CA . ASN A 1 87 ? -9.281 -5.456 -9.432 1.00 92.38 87 ASN A CA 1
ATOM 721 C C . ASN A 1 87 ? -8.964 -3.986 -9.677 1.00 92.38 87 ASN A C 1
ATOM 723 O O . ASN A 1 87 ? -9.883 -3.190 -9.842 1.00 92.38 87 ASN A O 1
ATOM 727 N N . MET A 1 88 ? -7.680 -3.619 -9.667 1.00 93.88 88 MET A N 1
ATOM 728 C CA . MET A 1 88 ? -7.293 -2.216 -9.798 1.00 93.88 88 MET A CA 1
ATOM 729 C C . MET A 1 88 ? -7.214 -1.753 -11.257 1.00 93.88 88 MET A C 1
ATOM 731 O O . MET A 1 88 ? -7.187 -0.544 -11.495 1.00 93.88 88 MET A O 1
ATOM 735 N N . LYS A 1 89 ? -7.208 -2.692 -12.219 1.00 94.81 89 LYS A N 1
ATOM 736 C CA . LYS A 1 89 ? -7.059 -2.421 -13.658 1.00 94.81 89 LYS A CA 1
ATOM 737 C C . LYS A 1 89 ? -5.828 -1.550 -13.932 1.00 94.81 89 LYS A C 1
ATOM 739 O O . LYS A 1 89 ? -5.896 -0.543 -14.644 1.00 94.81 89 LYS A O 1
ATOM 744 N N . LYS A 1 90 ? -4.711 -1.886 -13.278 1.00 95.81 90 LYS A N 1
ATOM 745 C CA . LYS A 1 90 ? -3.408 -1.229 -13.438 1.00 95.81 90 LYS A CA 1
ATOM 746 C C . LYS A 1 90 ? -2.341 -2.254 -13.775 1.00 95.81 90 LYS A C 1
ATOM 748 O O . LYS A 1 90 ? -2.477 -3.425 -13.457 1.00 95.81 90 LYS A O 1
ATOM 753 N N . ASP A 1 91 ? -1.273 -1.769 -14.385 1.00 95.56 91 ASP A N 1
ATOM 754 C CA . ASP A 1 91 ? -0.089 -2.567 -14.651 1.00 95.56 91 ASP A CA 1
ATOM 755 C C . ASP A 1 91 ? 0.780 -2.670 -13.378 1.00 95.56 91 ASP A C 1
ATOM 757 O O . ASP A 1 91 ? 1.274 -1.633 -12.906 1.00 95.56 91 ASP A O 1
ATOM 761 N N . PRO A 1 92 ? 0.971 -3.874 -12.802 1.00 95.38 92 PRO A N 1
ATOM 762 C CA . PRO A 1 92 ? 1.826 -4.065 -11.634 1.00 95.38 92 PRO A CA 1
ATOM 763 C C . PRO A 1 92 ? 3.313 -3.794 -11.911 1.00 95.38 92 PRO A C 1
ATOM 765 O O . PRO A 1 92 ? 4.034 -3.509 -10.957 1.00 95.38 92 PRO A O 1
ATOM 768 N N . TYR A 1 93 ? 3.762 -3.833 -13.170 1.00 93.62 93 TYR A N 1
ATOM 769 C CA . TYR A 1 93 ? 5.146 -3.553 -13.579 1.00 93.62 93 TYR A CA 1
ATOM 770 C C . TYR A 1 93 ? 5.423 -2.063 -13.815 1.00 93.62 93 TYR A C 1
ATOM 772 O O . TYR A 1 93 ? 6.564 -1.661 -14.044 1.00 93.62 93 TYR A O 1
ATOM 780 N N . SER A 1 94 ? 4.387 -1.224 -13.758 1.00 91.12 94 SER A N 1
ATOM 781 C CA . SER A 1 94 ? 4.546 0.218 -13.926 1.00 91.12 94 SER A CA 1
ATOM 782 C C . SER A 1 94 ? 5.368 0.843 -12.792 1.00 91.12 94 SER A C 1
ATOM 784 O O . SER A 1 94 ? 5.436 0.311 -11.684 1.00 91.12 94 SER A O 1
ATOM 786 N N . GLU A 1 95 ? 5.915 2.042 -13.030 1.00 86.94 95 GLU A N 1
ATOM 787 C CA . GLU A 1 95 ? 6.580 2.879 -12.011 1.00 86.94 95 GLU A CA 1
ATOM 788 C C . GLU A 1 95 ? 5.578 3.482 -11.000 1.00 86.94 95 GLU A C 1
ATOM 790 O O . GLU A 1 95 ? 5.555 4.684 -10.712 1.00 86.94 95 GLU A O 1
ATOM 795 N N . SER A 1 96 ? 4.683 2.648 -10.485 1.00 91.69 96 SER A N 1
ATOM 796 C CA . SER A 1 96 ? 3.623 3.014 -9.565 1.00 91.69 96 SER A CA 1
ATOM 797 C C . SER A 1 96 ? 3.759 2.240 -8.263 1.00 91.69 96 SER A C 1
ATOM 799 O O . SER A 1 96 ? 4.320 1.149 -8.202 1.00 91.69 96 SER A O 1
ATOM 801 N N . VAL A 1 97 ? 3.205 2.819 -7.207 1.00 92.62 97 VAL A N 1
ATOM 802 C CA . VAL A 1 97 ? 3.141 2.209 -5.884 1.00 92.62 97 VAL A CA 1
ATOM 803 C C . VAL A 1 97 ? 1.692 1.869 -5.587 1.00 92.62 97 VAL A C 1
ATOM 805 O O . VAL A 1 97 ? 0.820 2.735 -5.673 1.00 92.62 97 VAL A O 1
ATOM 808 N N . PHE A 1 98 ? 1.438 0.623 -5.207 1.00 95.69 98 PHE A N 1
ATOM 809 C CA . PHE A 1 98 ? 0.108 0.118 -4.896 1.00 95.69 98 PHE A CA 1
ATOM 810 C C . PHE A 1 98 ? -0.018 -0.135 -3.398 1.00 95.69 98 PHE A C 1
ATOM 812 O O . PHE A 1 98 ? 0.714 -0.940 -2.820 1.00 95.69 98 PHE A O 1
ATOM 819 N N . LEU A 1 99 ? -0.947 0.577 -2.764 1.00 96.19 99 LEU A N 1
ATOM 820 C CA . LEU A 1 99 ? -1.172 0.533 -1.328 1.00 96.19 99 LEU A CA 1
ATOM 821 C C . LEU A 1 99 ? -2.353 -0.373 -0.987 1.00 96.19 99 LEU A C 1
ATOM 823 O O . LEU A 1 99 ? -3.448 -0.236 -1.544 1.00 96.19 99 LEU A O 1
ATOM 827 N N . PHE A 1 100 ? -2.146 -1.219 0.017 1.00 96.38 100 PHE A N 1
ATOM 828 C CA . PHE A 1 100 ? -3.147 -2.130 0.558 1.00 96.38 100 PHE A CA 1
ATOM 829 C C . PHE A 1 100 ? -3.222 -2.003 2.074 1.00 96.38 100 PHE A C 1
ATOM 831 O O . PHE A 1 100 ? -2.195 -1.907 2.743 1.00 96.38 100 PHE A O 1
ATOM 838 N N . CYS A 1 101 ? -4.428 -2.087 2.627 1.00 96.12 101 CYS A N 1
ATOM 839 C CA . CYS A 1 101 ? -4.657 -2.031 4.067 1.00 96.12 101 CYS A CA 1
ATOM 840 C C . CYS A 1 101 ? -5.496 -3.221 4.531 1.00 96.12 101 CYS A C 1
ATOM 842 O O . CYS A 1 101 ? -6.354 -3.724 3.796 1.00 96.12 101 CYS A O 1
ATOM 844 N N . ASN A 1 102 ? -5.231 -3.701 5.745 1.00 96.19 102 ASN A N 1
ATOM 845 C CA . ASN A 1 102 ? -5.982 -4.807 6.324 1.00 96.19 102 ASN A CA 1
ATOM 846 C C . ASN A 1 102 ? -7.296 -4.343 6.975 1.00 96.19 102 ASN A C 1
ATOM 848 O O . ASN A 1 102 ? -7.559 -3.157 7.150 1.00 96.19 102 ASN A O 1
ATOM 852 N N . ARG A 1 103 ? -8.118 -5.308 7.412 1.00 95.00 103 ARG A N 1
ATOM 853 C CA . ARG A 1 103 ? -9.421 -5.031 8.043 1.00 95.00 103 ARG A CA 1
ATOM 854 C C . ARG A 1 103 ? -9.312 -4.173 9.307 1.00 95.00 103 ARG A C 1
ATOM 856 O O . ARG A 1 103 ? -10.155 -3.313 9.532 1.00 95.00 103 ARG A O 1
ATOM 863 N N . LYS A 1 104 ? -8.296 -4.424 10.139 1.00 95.38 104 LYS A N 1
ATOM 864 C CA . LYS A 1 104 ? -8.079 -3.690 11.397 1.00 95.38 104 LYS A CA 1
ATOM 865 C C . LYS A 1 104 ? -7.507 -2.286 11.179 1.00 95.38 104 LYS A C 1
ATOM 867 O O . LYS A 1 104 ? -7.564 -1.475 12.101 1.00 95.38 104 LYS A O 1
ATOM 872 N N . LYS A 1 105 ? -7.013 -2.002 9.969 1.00 95.31 105 LYS A N 1
ATOM 873 C CA . LYS A 1 105 ? -6.302 -0.782 9.573 1.00 95.31 105 LYS A CA 1
ATOM 874 C C . LYS A 1 105 ? -5.030 -0.506 10.368 1.00 95.31 105 LYS A C 1
ATOM 876 O O . LYS A 1 105 ? -4.549 0.616 10.381 1.00 95.31 105 LYS A O 1
ATOM 881 N N . ASP A 1 106 ? -4.483 -1.514 11.028 1.00 95.81 106 ASP A N 1
ATOM 882 C CA . ASP A 1 106 ? -3.223 -1.439 11.769 1.00 95.81 106 ASP A CA 1
ATOM 883 C C . ASP A 1 106 ? -2.033 -1.874 10.899 1.00 95.81 106 ASP A C 1
ATOM 885 O O . ASP A 1 106 ? -0.885 -1.712 11.297 1.00 95.81 106 ASP A O 1
ATOM 889 N N . LYS A 1 107 ? -2.275 -2.417 9.698 1.00 95.56 107 LYS A N 1
ATOM 890 C CA . LYS A 1 107 ? -1.228 -2.869 8.774 1.00 95.56 107 LYS A CA 1
ATOM 891 C C . LYS A 1 107 ? -1.451 -2.323 7.376 1.00 95.56 107 LYS A C 1
ATOM 893 O O . LYS A 1 107 ? -2.556 -2.410 6.838 1.00 95.56 107 LYS A O 1
ATOM 898 N N . LEU A 1 108 ? -0.363 -1.858 6.776 1.00 95.12 108 LEU A N 1
ATOM 899 C CA . LEU A 1 108 ? -0.303 -1.369 5.408 1.00 95.12 108 LEU A CA 1
ATOM 900 C C . LEU A 1 108 ? 0.805 -2.104 4.653 1.00 95.12 108 LEU A C 1
ATOM 902 O O . LEU A 1 108 ? 1.891 -2.305 5.197 1.00 95.12 108 LEU A O 1
ATOM 906 N N . LYS A 1 109 ? 0.530 -2.498 3.408 1.00 95.75 109 LYS A N 1
ATOM 907 C CA . LYS A 1 109 ? 1.523 -3.017 2.460 1.00 95.75 109 LYS A CA 1
ATOM 908 C C . LYS A 1 109 ? 1.644 -2.093 1.254 1.00 95.75 109 LYS A C 1
ATOM 910 O O . LYS A 1 109 ? 0.636 -1.566 0.782 1.00 95.75 109 LYS A O 1
ATOM 915 N N . MET A 1 110 ? 2.864 -1.955 0.750 1.00 94.69 110 MET A N 1
ATOM 916 C CA . MET A 1 110 ? 3.195 -1.263 -0.493 1.00 94.69 110 MET A CA 1
ATOM 917 C C . MET A 1 110 ? 3.822 -2.261 -1.453 1.00 94.69 110 MET A C 1
ATOM 919 O O . MET A 1 110 ? 4.867 -2.824 -1.139 1.00 94.69 110 MET A O 1
ATOM 923 N N . LEU A 1 111 ? 3.192 -2.466 -2.604 1.00 95.19 111 LEU A N 1
ATOM 924 C CA . LEU A 1 111 ? 3.759 -3.231 -3.708 1.00 95.19 111 LEU A CA 1
ATOM 925 C C . LEU A 1 111 ? 4.230 -2.258 -4.789 1.00 95.19 111 LEU A C 1
ATOM 927 O O . LEU A 1 111 ? 3.471 -1.369 -5.178 1.00 95.19 111 LEU A O 1
ATOM 931 N N . TYR A 1 112 ? 5.447 -2.441 -5.285 1.00 93.38 112 TYR A N 1
ATOM 932 C CA . TYR A 1 112 ? 5.955 -1.716 -6.446 1.00 93.38 112 TYR A CA 1
ATOM 933 C C . TYR A 1 112 ? 6.943 -2.578 -7.224 1.00 93.38 112 TYR A C 1
ATOM 935 O O . TYR A 1 112 ? 7.588 -3.462 -6.660 1.00 93.38 112 TYR A O 1
ATOM 943 N N . TRP A 1 113 ? 7.047 -2.318 -8.522 1.00 90.00 113 TRP A N 1
ATOM 944 C CA . TRP A 1 113 ? 8.133 -2.828 -9.345 1.00 90.00 113 TRP A CA 1
ATOM 945 C C . TRP A 1 113 ? 9.316 -1.863 -9.237 1.00 90.00 113 TRP A C 1
ATOM 947 O O . TRP A 1 113 ? 9.184 -0.662 -9.493 1.00 90.00 113 TRP A O 1
ATOM 957 N N . ASP A 1 114 ? 10.456 -2.369 -8.786 1.00 84.25 114 ASP A N 1
ATOM 958 C CA . ASP A 1 114 ? 11.746 -1.730 -9.002 1.00 84.25 114 ASP A CA 1
ATOM 959 C C . ASP A 1 114 ? 12.373 -2.262 -10.295 1.00 84.25 114 ASP A C 1
ATOM 961 O O . ASP A 1 114 ? 11.942 -3.287 -10.816 1.00 84.25 114 ASP A O 1
ATOM 965 N N . LYS A 1 115 ? 13.386 -1.565 -10.820 1.00 78.56 115 LYS A N 1
ATOM 966 C CA . LYS A 1 115 ? 14.040 -1.814 -12.117 1.00 78.56 115 LYS A CA 1
ATOM 967 C C . LYS A 1 115 ? 14.147 -3.295 -12.509 1.00 78.56 115 LYS A C 1
ATOM 969 O O . LYS A 1 115 ? 13.946 -3.617 -13.677 1.00 78.56 115 LYS A O 1
ATOM 974 N N . SER A 1 116 ? 14.478 -4.173 -11.561 1.00 84.19 116 SER A N 1
ATOM 975 C CA . SER A 1 116 ? 14.695 -5.604 -11.788 1.00 84.19 116 SER A CA 1
ATOM 976 C C . SER A 1 116 ? 13.678 -6.544 -11.131 1.00 84.19 116 SER A C 1
ATOM 978 O O . SER A 1 116 ? 13.744 -7.748 -11.380 1.00 84.19 116 SER A O 1
ATOM 980 N N . GLY A 1 117 ? 12.757 -6.065 -10.291 1.00 88.56 117 GLY A N 1
ATOM 981 C CA . GLY A 1 117 ? 11.924 -6.974 -9.508 1.00 88.56 117 GLY A CA 1
ATOM 982 C C . GLY A 1 117 ? 10.855 -6.318 -8.647 1.00 88.56 117 GLY A C 1
ATOM 983 O O . GLY A 1 117 ? 10.823 -5.110 -8.442 1.00 88.56 117 GLY A O 1
ATOM 984 N N . PHE A 1 118 ? 9.966 -7.149 -8.104 1.00 91.44 118 PHE A N 1
ATOM 985 C CA . PHE A 1 118 ? 8.948 -6.692 -7.165 1.00 91.44 118 PHE A CA 1
ATOM 986 C C . PHE A 1 118 ? 9.524 -6.464 -5.770 1.00 91.44 118 PHE A C 1
ATOM 988 O O . PHE A 1 118 ? 10.114 -7.362 -5.169 1.00 91.44 118 PHE A O 1
ATOM 995 N N . CYS A 1 119 ? 9.214 -5.300 -5.216 1.00 90.88 119 CYS A N 1
ATOM 996 C CA . CYS A 1 119 ? 9.488 -4.940 -3.838 1.00 90.88 119 CYS A CA 1
ATOM 997 C C . CYS A 1 119 ? 8.178 -4.886 -3.048 1.00 90.88 119 CYS A C 1
ATOM 999 O O . CYS A 1 119 ? 7.143 -4.409 -3.530 1.00 90.88 119 CYS A O 1
ATOM 1001 N N . LEU A 1 120 ? 8.227 -5.378 -1.810 1.00 90.69 120 LEU A N 1
ATOM 1002 C CA . LEU A 1 120 ? 7.097 -5.358 -0.893 1.00 90.69 120 LEU A CA 1
ATOM 1003 C C . LEU A 1 120 ? 7.530 -4.771 0.442 1.00 90.69 120 LEU A C 1
ATOM 1005 O O . LEU A 1 120 ? 8.274 -5.397 1.193 1.00 90.69 120 LEU A O 1
ATOM 1009 N N . TRP A 1 121 ? 6.991 -3.603 0.764 1.00 92.19 121 TRP A N 1
ATOM 1010 C CA . TRP A 1 121 ? 7.169 -2.993 2.073 1.00 92.19 121 TRP A CA 1
ATOM 1011 C C . TRP A 1 121 ? 5.919 -3.172 2.933 1.00 92.19 121 TRP A C 1
ATOM 1013 O O . TRP A 1 121 ? 4.794 -3.197 2.424 1.00 92.19 121 TRP A O 1
ATOM 1023 N N . GLN A 1 122 ? 6.099 -3.291 4.249 1.00 91.94 122 GLN A N 1
ATOM 1024 C CA . GLN A 1 122 ? 5.001 -3.396 5.204 1.00 91.94 122 GLN A CA 1
ATOM 1025 C C . GLN A 1 122 ? 5.267 -2.546 6.445 1.00 91.94 122 GLN A C 1
ATOM 1027 O O . GLN A 1 122 ? 6.317 -2.669 7.068 1.00 91.94 122 GLN A O 1
ATOM 1032 N N . LYS A 1 123 ? 4.252 -1.792 6.877 1.00 91.00 123 LYS A N 1
ATOM 1033 C CA . LYS A 1 123 ? 4.225 -1.133 8.188 1.00 91.00 123 LYS A CA 1
ATOM 1034 C C . LYS A 1 123 ? 3.068 -1.643 9.021 1.00 91.00 123 LYS A C 1
ATOM 1036 O O . LYS A 1 123 ? 1.945 -1.781 8.534 1.00 91.00 123 LYS A O 1
ATOM 1041 N N . ARG A 1 124 ? 3.365 -1.910 10.288 1.00 94.38 124 ARG A N 1
ATOM 1042 C CA . ARG A 1 124 ? 2.400 -2.248 11.329 1.00 94.38 124 ARG A CA 1
ATOM 1043 C C . ARG A 1 124 ? 2.417 -1.138 12.375 1.00 94.38 124 ARG A C 1
ATOM 1045 O O . ARG A 1 124 ? 3.486 -0.711 12.793 1.00 94.38 124 ARG A O 1
ATOM 1052 N N . LEU A 1 125 ? 1.241 -0.668 12.758 1.00 92.94 125 LEU A N 1
ATOM 1053 C CA . LEU A 1 125 ? 1.031 0.218 13.893 1.00 92.94 125 LEU A CA 1
ATOM 1054 C C . LEU A 1 125 ? 0.648 -0.649 15.093 1.00 92.94 125 LEU A C 1
ATOM 1056 O O . LEU A 1 125 ? -0.167 -1.559 14.947 1.00 92.94 125 LEU A O 1
ATOM 1060 N N . GLU A 1 126 ? 1.226 -0.382 16.261 1.00 92.69 126 GLU A N 1
ATOM 1061 C CA . GLU A 1 126 ? 0.898 -1.149 17.472 1.00 92.69 126 GLU A CA 1
ATOM 1062 C C . GLU A 1 126 ? -0.310 -0.569 18.220 1.00 92.69 126 GLU A C 1
ATOM 1064 O O . GLU A 1 126 ? -1.123 -1.322 18.745 1.00 92.69 126 GLU A O 1
ATOM 1069 N N . GLU A 1 127 ? -0.487 0.755 18.199 1.00 91.19 127 GLU A N 1
ATOM 1070 C CA . GLU A 1 127 ? -1.531 1.431 18.991 1.00 91.19 127 GLU A CA 1
ATOM 1071 C C . GLU A 1 127 ? -2.537 2.228 18.148 1.00 91.19 127 GLU A C 1
ATOM 1073 O O . GLU A 1 127 ? -3.603 2.614 18.620 1.00 91.19 127 GLU A O 1
ATOM 1078 N N . SER A 1 128 ? -2.215 2.485 16.880 1.00 93.12 128 SER A N 1
ATOM 1079 C CA . SER A 1 128 ? -2.970 3.392 16.008 1.00 93.12 128 SER A CA 1
ATOM 1080 C C . SER A 1 128 ? -3.506 2.694 14.762 1.00 93.12 128 SER A C 1
ATOM 1082 O O . SER A 1 128 ? -3.181 1.545 14.467 1.00 93.12 128 SER A O 1
ATOM 1084 N N . LYS A 1 129 ? -4.348 3.403 14.006 1.00 93.75 129 LYS A N 1
ATOM 1085 C CA . LYS A 1 129 ? -4.926 2.921 12.748 1.00 93.75 129 LYS A CA 1
ATOM 1086 C C . LYS A 1 129 ? -4.638 3.901 11.622 1.00 93.75 129 LYS A C 1
ATOM 1088 O O . LYS A 1 129 ? -4.716 5.110 11.816 1.00 93.75 129 LYS A O 1
ATOM 1093 N N . PHE A 1 130 ? -4.381 3.376 10.433 1.00 93.88 130 PHE A N 1
ATOM 1094 C CA . PHE A 1 130 ? -4.306 4.172 9.220 1.00 93.88 130 PHE A CA 1
ATOM 1095 C C . PHE A 1 130 ? -5.694 4.727 8.871 1.00 93.88 130 PHE A C 1
ATOM 1097 O O . PHE A 1 130 ? -6.678 3.971 8.863 1.00 93.88 130 PHE A O 1
ATOM 1104 N N . PRO A 1 131 ? -5.799 6.020 8.527 1.00 91.56 131 PRO A N 1
ATOM 1105 C CA . PRO A 1 131 ? -7.023 6.552 7.956 1.00 91.56 131 PRO A CA 1
ATOM 1106 C C . PRO A 1 131 ? -7.205 5.944 6.565 1.00 91.56 131 PRO A C 1
ATOM 1108 O O . PRO A 1 131 ? -6.427 6.207 5.661 1.00 91.56 131 PRO A O 1
ATOM 1111 N N . TRP A 1 132 ? -8.191 5.064 6.397 1.00 93.00 132 TRP A N 1
ATOM 1112 C CA . TRP A 1 132 ? -8.377 4.304 5.156 1.00 93.00 132 TRP A CA 1
ATOM 1113 C C . TRP A 1 132 ? -9.839 4.333 4.706 1.00 93.00 132 TRP A C 1
ATOM 1115 O O . TRP A 1 132 ? -10.712 4.070 5.549 1.00 93.00 132 TRP A O 1
ATOM 1125 N N . PRO A 1 133 ? -10.129 4.613 3.421 1.00 89.44 133 PRO A N 1
ATOM 1126 C CA . PRO A 1 133 ? -11.491 4.637 2.905 1.00 89.44 133 PRO A CA 1
ATOM 1127 C C . PRO A 1 133 ? -12.062 3.215 2.904 1.00 89.44 133 PRO A C 1
ATOM 1129 O O . PRO A 1 133 ? -11.447 2.286 2.383 1.00 89.44 133 PRO A O 1
ATOM 1132 N N . ASN A 1 134 ? -13.218 3.037 3.544 1.00 78.31 134 ASN A N 1
ATOM 1133 C CA . ASN A 1 134 ? -13.880 1.732 3.679 1.00 78.31 134 ASN A CA 1
ATOM 1134 C C . ASN A 1 134 ? -14.796 1.395 2.504 1.00 78.31 134 ASN A C 1
ATOM 1136 O O . ASN A 1 134 ? -15.097 0.227 2.289 1.00 78.31 134 ASN A O 1
ATOM 1140 N N . THR A 1 135 ? -15.270 2.414 1.799 1.00 73.69 135 THR A N 1
ATOM 1141 C CA . THR A 1 135 ? -16.149 2.287 0.645 1.00 73.69 135 THR A CA 1
ATOM 1142 C C . THR A 1 135 ? -15.363 1.725 -0.531 1.00 73.69 135 THR A C 1
ATOM 1144 O O . THR A 1 135 ? -14.249 2.180 -0.791 1.00 73.69 135 THR A O 1
ATOM 1147 N N . GLU A 1 136 ? -15.929 0.736 -1.231 1.00 62.69 136 GLU A N 1
ATOM 1148 C CA . GLU A 1 136 ? -15.416 0.201 -2.505 1.00 62.69 136 GLU A CA 1
ATOM 1149 C C . GLU A 1 136 ? -15.607 1.224 -3.630 1.00 62.69 136 GLU A C 1
ATOM 1151 O O . GLU A 1 136 ? -16.273 0.996 -4.633 1.00 62.69 136 GLU A O 1
ATOM 1156 N N . GLU A 1 137 ? -15.049 2.409 -3.437 1.00 64.06 137 GLU A N 1
ATOM 1157 C CA . GLU A 1 137 ? -14.866 3.350 -4.524 1.00 64.06 137 GLU A CA 1
ATOM 1158 C C . GLU A 1 137 ? -13.735 2.845 -5.422 1.00 64.06 137 GLU A C 1
ATOM 1160 O O . GLU A 1 137 ? -12.897 2.030 -5.017 1.00 64.06 137 GLU A O 1
ATOM 1165 N N . GLU A 1 138 ? -13.701 3.343 -6.653 1.00 72.88 138 GLU A N 1
ATOM 1166 C CA . GLU A 1 138 ? -12.619 3.035 -7.578 1.00 72.88 138 GLU A CA 1
ATOM 1167 C C . GLU A 1 138 ? -11.247 3.357 -6.973 1.00 72.88 138 GLU A C 1
ATOM 1169 O O . GLU A 1 138 ? -11.092 4.204 -6.087 1.00 72.88 138 GLU A O 1
ATOM 1174 N N . VAL A 1 139 ? -10.225 2.676 -7.487 1.00 79.44 139 VAL A N 1
ATOM 1175 C CA . VAL A 1 139 ? -8.826 2.889 -7.113 1.00 79.44 139 VAL A CA 1
ATOM 1176 C C . VAL A 1 139 ? -8.481 4.370 -7.122 1.00 79.44 139 VAL A C 1
ATOM 1178 O O . VAL A 1 139 ? -8.549 5.044 -8.151 1.00 79.44 139 VAL A O 1
ATOM 1181 N N . ARG A 1 140 ? -8.032 4.872 -5.972 1.00 83.69 140 ARG A N 1
ATOM 1182 C CA . ARG A 1 140 ? -7.739 6.291 -5.802 1.00 83.69 140 ARG A CA 1
ATOM 1183 C C . ARG A 1 140 ? -6.268 6.543 -6.073 1.00 83.69 140 ARG A C 1
ATOM 1185 O O . ARG A 1 140 ? -5.405 6.089 -5.324 1.00 83.69 140 ARG A O 1
ATOM 1192 N N . LYS A 1 141 ? -5.973 7.309 -7.123 1.00 90.38 141 LYS A N 1
ATOM 1193 C CA . LYS A 1 141 ? -4.652 7.927 -7.266 1.00 90.38 141 LYS A CA 1
ATOM 1194 C C . LYS A 1 141 ? -4.525 9.022 -6.209 1.00 90.38 141 LYS A C 1
ATOM 1196 O O . LYS A 1 141 ? -5.356 9.929 -6.176 1.00 90.38 141 LYS A O 1
ATOM 1201 N N . ILE A 1 142 ? -3.495 8.956 -5.375 1.00 89.56 142 ILE A N 1
ATOM 1202 C CA . ILE A 1 142 ? -3.204 9.991 -4.381 1.00 89.56 142 ILE A CA 1
ATOM 1203 C C . ILE A 1 142 ? -1.870 10.683 -4.705 1.00 89.56 142 ILE A C 1
ATOM 1205 O O . ILE A 1 142 ? -0.952 10.032 -5.208 1.00 89.56 142 ILE A O 1
ATOM 1209 N N . PRO A 1 143 ? -1.745 11.997 -4.452 1.00 84.62 143 PRO A N 1
ATOM 1210 C CA . PRO A 1 143 ? -0.454 12.675 -4.430 1.00 84.62 143 PRO A CA 1
ATOM 1211 C C . PRO A 1 143 ? 0.467 12.070 -3.368 1.00 84.62 143 PRO A C 1
ATOM 1213 O O . PRO A 1 143 ? -0.001 11.569 -2.340 1.00 84.62 143 PRO A O 1
ATOM 1216 N N . VAL A 1 144 ? 1.775 12.169 -3.590 1.00 81.12 144 VAL A N 1
ATOM 1217 C CA . VAL A 1 144 ? 2.795 11.643 -2.671 1.00 81.12 144 VAL A CA 1
ATOM 1218 C C . VAL A 1 144 ? 2.712 12.328 -1.303 1.00 81.12 144 VAL A C 1
ATOM 1220 O O . VAL A 1 144 ? 2.876 11.689 -0.269 1.00 81.12 144 VAL A O 1
ATOM 1223 N N . GLU A 1 145 ? 2.327 13.602 -1.261 1.00 80.69 145 GLU A N 1
ATOM 1224 C CA . GLU A 1 145 ? 2.096 14.334 -0.015 1.00 80.69 145 GLU A CA 1
ATOM 1225 C C . GLU A 1 145 ? 0.984 13.696 0.825 1.00 80.69 145 GLU A C 1
ATOM 1227 O O . GLU A 1 145 ? 1.131 13.532 2.036 1.00 80.69 145 GLU A O 1
ATOM 1232 N N . ARG A 1 146 ? -0.113 13.277 0.179 1.00 86.00 146 ARG A N 1
ATOM 1233 C CA . ARG A 1 146 ? -1.221 12.595 0.864 1.00 86.00 146 ARG A CA 1
ATOM 1234 C C . ARG A 1 146 ? -0.808 11.206 1.336 1.00 86.00 146 ARG A C 1
ATOM 1236 O O . ARG A 1 146 ? -1.248 10.760 2.390 1.00 86.00 146 ARG A O 1
ATOM 1243 N N . PHE A 1 147 ? 0.073 10.534 0.601 1.00 86.56 147 PHE A N 1
ATOM 1244 C CA . PHE A 1 147 ? 0.681 9.296 1.073 1.00 86.56 147 PHE A CA 1
ATOM 1245 C C . PHE A 1 147 ? 1.524 9.514 2.344 1.00 86.56 147 PHE A C 1
ATOM 1247 O O . PHE A 1 147 ? 1.384 8.754 3.298 1.00 86.56 147 PHE A O 1
ATOM 1254 N N . HIS A 1 148 ? 2.314 10.586 2.439 1.00 81.38 148 HIS A N 1
ATOM 1255 C CA . HIS A 1 148 ? 3.027 10.899 3.685 1.00 81.38 148 HIS A CA 1
ATOM 1256 C C . HIS A 1 148 ? 2.075 11.212 4.843 1.00 81.38 148 HIS A C 1
ATOM 1258 O O . HIS A 1 148 ? 2.278 10.741 5.961 1.00 81.38 148 HIS A O 1
ATOM 1264 N N . TRP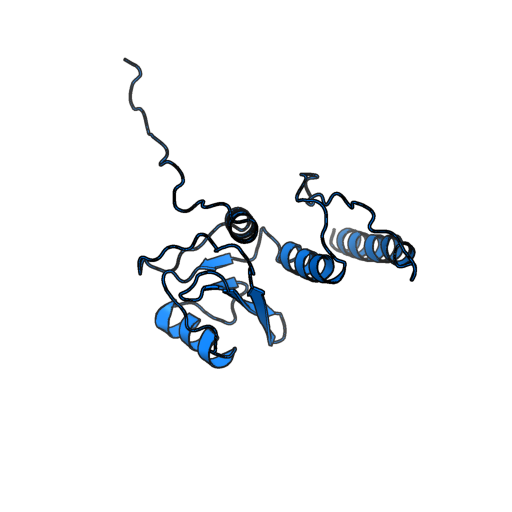 A 1 149 ? 1.001 11.957 4.582 1.00 84.62 149 TRP A N 1
ATOM 1265 C CA . TRP A 1 149 ? -0.050 12.204 5.572 1.00 84.62 149 TRP A CA 1
ATOM 1266 C C . TRP A 1 149 ? -0.662 10.902 6.092 1.00 84.62 149 TRP A C 1
ATOM 1268 O O . TRP A 1 149 ? -0.798 10.741 7.302 1.00 84.62 149 TRP A O 1
ATOM 1278 N N . LEU A 1 150 ? -0.921 9.940 5.201 1.00 88.44 150 LEU A N 1
ATOM 1279 C CA . LEU A 1 150 ? -1.383 8.600 5.560 1.00 88.44 150 LEU A CA 1
ATOM 1280 C C . LEU A 1 150 ? -0.431 7.903 6.537 1.00 88.44 150 LEU A C 1
ATOM 1282 O O . LEU A 1 150 ? -0.871 7.374 7.557 1.00 88.44 150 LEU A O 1
ATOM 1286 N N . LEU A 1 151 ? 0.872 7.908 6.231 1.00 85.62 151 LEU A N 1
ATOM 1287 C CA . LEU A 1 151 ? 1.899 7.254 7.048 1.00 85.62 151 LEU A CA 1
ATOM 1288 C C . LEU A 1 151 ? 2.074 7.892 8.431 1.00 85.62 151 LEU A C 1
ATOM 1290 O O . LEU A 1 151 ? 2.488 7.190 9.361 1.00 85.62 151 LEU A O 1
ATOM 1294 N N . ASN A 1 152 ? 1.742 9.180 8.538 1.00 83.31 152 ASN A N 1
ATOM 1295 C CA . ASN A 1 152 ? 1.744 9.977 9.763 1.00 83.31 152 ASN A CA 1
ATOM 1296 C C . ASN A 1 152 ? 0.384 9.975 10.488 1.00 83.31 152 ASN A C 1
ATOM 1298 O O . ASN A 1 152 ? 0.233 10.655 11.498 1.00 83.31 152 ASN A O 1
ATOM 1302 N N . GLY A 1 153 ? -0.609 9.228 9.991 1.00 83.38 153 GLY A N 1
ATOM 1303 C CA . GLY A 1 153 ? -1.920 9.087 10.632 1.00 83.38 153 GLY A CA 1
ATOM 1304 C C . GLY A 1 153 ? -2.902 10.241 10.391 1.00 83.38 153 GLY A C 1
ATOM 1305 O O . GLY A 1 153 ? -3.949 10.287 11.030 1.00 83.38 153 GLY A O 1
ATOM 1306 N N . ILE A 1 154 ? -2.610 11.159 9.466 1.00 86.00 154 ILE A N 1
ATOM 1307 C CA . ILE A 1 154 ? -3.486 12.289 9.129 1.00 86.00 154 ILE A CA 1
ATOM 1308 C C . ILE A 1 154 ? -4.601 11.823 8.177 1.00 86.00 154 ILE A C 1
ATOM 1310 O O . ILE A 1 154 ? -4.339 11.348 7.069 1.00 86.00 154 ILE A O 1
ATOM 1314 N N . ASP A 1 155 ? -5.860 11.987 8.595 1.00 87.56 155 ASP A N 1
ATOM 1315 C CA . ASP A 1 155 ? -7.049 11.585 7.830 1.00 87.56 155 ASP A CA 1
ATOM 1316 C C . ASP A 1 155 ? -7.461 12.636 6.789 1.00 87.56 155 ASP A C 1
ATOM 1318 O O . ASP A 1 155 ? -8.374 13.436 6.990 1.00 87.56 155 ASP A O 1
ATOM 1322 N N . PHE A 1 156 ? -6.798 12.619 5.635 1.00 85.62 156 PHE A N 1
ATOM 1323 C CA . PHE A 1 156 ? -7.128 13.513 4.520 1.00 85.62 156 PHE A CA 1
ATOM 1324 C C . PHE A 1 156 ? -8.354 13.069 3.708 1.00 85.62 156 PHE A C 1
ATOM 1326 O O . PHE A 1 156 ? -8.769 13.769 2.785 1.00 85.62 156 PHE A O 1
ATOM 1333 N N . PHE A 1 157 ? -8.955 11.914 4.014 1.00 84.94 157 PHE A N 1
ATOM 1334 C CA . PHE A 1 157 ? -10.183 11.476 3.342 1.00 84.94 157 PHE A CA 1
ATOM 1335 C C . PHE A 1 157 ? -11.413 12.260 3.805 1.00 84.94 157 PHE A C 1
ATOM 1337 O O . PHE A 1 157 ? -12.439 12.234 3.127 1.00 84.94 157 PHE A O 1
ATOM 1344 N N . LYS A 1 158 ? -11.297 12.977 4.927 1.00 82.88 158 LYS A N 1
ATOM 1345 C CA . LYS A 1 158 ? -12.333 13.844 5.500 1.00 82.88 158 LYS A CA 1
ATOM 1346 C C . LYS A 1 158 ? -12.068 15.336 5.280 1.00 82.88 158 LYS A C 1
ATOM 1348 O O . LYS A 1 158 ? -12.687 16.167 5.937 1.00 82.88 158 LYS A O 1
ATOM 1353 N N . GLU A 1 159 ? -11.145 15.683 4.384 1.00 78.81 159 GLU A N 1
ATOM 1354 C CA . GLU A 1 159 ? -10.827 17.075 4.063 1.00 78.81 159 GLU A CA 1
ATOM 1355 C C . GLU A 1 159 ? -12.076 17.839 3.579 1.00 78.81 159 GLU A C 1
ATOM 1357 O O . GLU A 1 159 ? -12.899 17.312 2.821 1.00 78.81 159 GLU A O 1
ATOM 1362 N N . HIS A 1 160 ? -12.223 19.094 4.016 1.00 78.31 160 HIS A N 1
ATOM 1363 C CA . HIS A 1 160 ? -13.339 19.942 3.607 1.00 78.31 160 HIS A CA 1
ATOM 1364 C C . HIS A 1 160 ? -13.342 20.161 2.092 1.00 78.31 160 HIS A C 1
ATOM 1366 O O . HIS A 1 160 ? -12.318 20.446 1.468 1.00 78.31 160 HIS A O 1
ATOM 1372 N N . LYS A 1 161 ? -14.528 20.082 1.484 1.00 74.88 161 LYS A N 1
ATOM 1373 C CA . LYS A 1 161 ? -14.690 20.391 0.062 1.00 74.88 161 LYS A CA 1
ATOM 1374 C C . LYS A 1 161 ? -14.465 21.887 -0.158 1.00 74.88 161 LYS A C 1
ATOM 1376 O O . LYS A 1 161 ? -15.032 22.712 0.555 1.00 74.88 161 LYS A O 1
ATOM 1381 N N . LYS A 1 162 ? -13.681 22.241 -1.181 1.00 79.00 162 LYS A N 1
ATOM 1382 C CA . LYS A 1 162 ? -13.493 23.638 -1.590 1.00 79.00 162 LYS A CA 1
ATOM 1383 C C . LYS A 1 162 ? -14.844 24.236 -1.992 1.00 79.00 162 LYS A C 1
ATOM 1385 O O . LYS A 1 162 ? -15.439 23.807 -2.981 1.00 79.00 162 LYS A O 1
ATOM 1390 N N . LEU A 1 163 ? -15.311 25.226 -1.238 1.00 83.50 163 LEU A N 1
ATOM 1391 C CA . LEU A 1 163 ? -16.519 25.977 -1.568 1.00 83.50 163 LEU A CA 1
ATOM 1392 C C . LEU A 1 163 ? -16.212 26.940 -2.722 1.00 83.50 163 LEU A C 1
ATOM 1394 O O . LEU A 1 163 ? -15.172 27.601 -2.734 1.00 83.50 163 LEU A O 1
ATOM 1398 N N . LYS A 1 164 ? -17.098 26.990 -3.719 1.00 80.50 164 LYS A N 1
ATOM 1399 C CA . LYS A 1 164 ? -17.039 27.970 -4.810 1.00 80.50 164 LYS A CA 1
ATOM 1400 C C . LYS A 1 164 ? -18.139 28.996 -4.570 1.00 80.50 164 LYS A C 1
ATOM 1402 O O . LYS A 1 164 ? -19.303 28.710 -4.832 1.00 80.50 164 LYS A O 1
ATOM 1407 N N . TYR A 1 165 ? -17.771 30.167 -4.069 1.00 81.75 165 TYR A N 1
ATOM 1408 C CA . TYR A 1 165 ? -18.698 31.289 -3.958 1.00 81.75 165 TYR A CA 1
ATOM 1409 C C . TYR A 1 165 ? -18.796 31.990 -5.313 1.00 81.75 165 TYR A C 1
ATOM 1411 O O . TYR A 1 165 ? -17.777 32.215 -5.963 1.00 81.75 165 TYR A O 1
ATOM 1419 N N . LYS A 1 166 ? -20.024 32.269 -5.766 1.00 78.56 166 LYS A N 1
ATOM 1420 C CA . LYS A 1 166 ? -20.275 32.956 -7.043 1.00 78.56 166 LYS A CA 1
ATOM 1421 C C . LYS A 1 166 ? -20.469 34.459 -6.881 1.00 78.56 166 LYS A C 1
ATOM 1423 O O . LYS A 1 166 ? -20.128 35.178 -7.802 1.00 78.56 166 LYS A O 1
ATOM 1428 N N . ASN A 1 167 ? -20.957 34.912 -5.728 1.00 75.62 167 ASN A N 1
ATOM 1429 C CA . ASN A 1 167 ? -21.086 36.323 -5.382 1.00 75.62 167 ASN A CA 1
ATOM 1430 C C . ASN A 1 167 ? -20.819 36.499 -3.887 1.00 75.62 167 ASN A 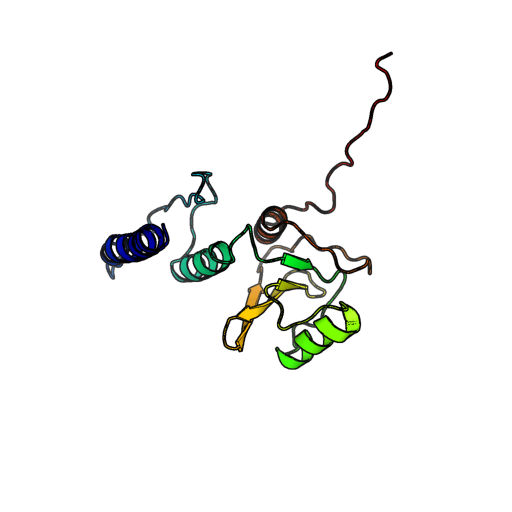C 1
ATOM 1432 O O . ASN A 1 167 ? -21.097 35.591 -3.098 1.00 75.62 167 ASN A O 1
ATOM 1436 N N . VAL A 1 168 ? -20.291 37.664 -3.527 1.00 75.06 168 VAL A N 1
ATOM 1437 C CA . VAL A 1 168 ? -20.298 38.174 -2.156 1.00 75.06 168 VAL A CA 1
ATOM 1438 C C . VAL A 1 168 ? -21.543 39.051 -2.067 1.00 75.06 168 VAL A C 1
ATOM 1440 O O . VAL A 1 168 ? -21.697 39.948 -2.892 1.00 75.06 168 VAL A O 1
ATOM 1443 N N . SER A 1 169 ? -22.469 38.702 -1.174 1.00 67.19 169 SER A N 1
ATOM 1444 C CA . SER A 1 169 ? -23.648 39.521 -0.861 1.00 67.19 169 SER A CA 1
ATOM 1445 C C . SER A 1 169 ? -23.244 40.820 -0.186 1.00 67.19 169 SER A C 1
ATOM 1447 O O . SER A 1 169 ? -22.379 40.712 0.716 1.00 67.19 169 SER A O 1
#

InterPro domains:
  IPR008878 Transposase IS66, Orf2 [NF033819] (64-153)
  IPR008878 Transposase IS66, Orf2 [PF05717] (63-158)
  IPR008878 Transposase IS66, Orf2 [PTHR36455] (61-161)

Foldseek 3Di:
DVVVVVCVVVVVVVVCVVVPDPDDDQDFDQDAQPVRHTLGTDDDPVSVVVVVVLSVLPLVPEWEKEQAAADDPVDDLVVVQCCCCPVQVDHQADSYWYWHAHPQQQKIWIWHHDPPGIDIDMGGHDPDGFQGHNDRDHIDTDRSVVVSCRVVRNNCVPPDDDDDDPDDD

pLDDT: mean 72.99, std 22.94, range [27.48, 97.69]

Radius of gyration: 18.84 Å; chains: 1; bounding box: 55×52×38 Å

Organism: NCBI:txid1049976